Protein AF-A0A090WS87-F1 (afdb_monomer_lite)

Structure (mmCIF, N/CA/C/O backbone):
data_AF-A0A090WS87-F1
#
_entry.id   AF-A0A090WS87-F1
#
loop_
_atom_site.group_PDB
_atom_site.id
_atom_site.type_symbol
_atom_site.label_atom_id
_atom_site.label_alt_id
_atom_site.label_comp_id
_atom_site.label_asym_id
_atom_site.label_entity_id
_atom_site.label_seq_id
_atom_site.pdbx_PDB_ins_code
_atom_site.Cartn_x
_atom_site.Cartn_y
_atom_site.Cartn_z
_atom_site.occupancy
_atom_site.B_iso_or_equiv
_atom_site.auth_seq_id
_atom_site.auth_comp_id
_atom_site.auth_asym_id
_atom_site.auth_atom_id
_atom_site.pdbx_PDB_model_num
ATOM 1 N N . MET A 1 1 ? -61.873 30.613 24.419 1.00 43.03 1 MET A N 1
ATOM 2 C CA . MET A 1 1 ? -61.435 29.202 24.519 1.00 43.03 1 MET A CA 1
ATOM 3 C C . MET A 1 1 ? -60.157 29.205 25.340 1.00 43.03 1 MET A C 1
ATOM 5 O O . MET A 1 1 ? -59.120 29.545 24.804 1.00 43.03 1 MET A O 1
ATOM 9 N N . SER A 1 2 ? -60.248 29.324 26.665 1.00 38.38 2 SER A N 1
ATOM 10 C CA . SER A 1 2 ? -60.359 28.237 27.656 1.00 38.38 2 SER A CA 1
ATOM 11 C C . SER A 1 2 ? -59.333 27.117 27.460 1.00 38.38 2 SER A C 1
ATOM 13 O O . SER A 1 2 ? -59.399 26.385 26.481 1.00 38.38 2 SER A O 1
ATOM 15 N N . VAL A 1 3 ? -58.430 27.086 28.444 1.00 57.06 3 VAL A N 1
ATOM 16 C CA . VAL A 1 3 ? -57.369 26.145 28.837 1.00 57.06 3 VAL A CA 1
ATOM 17 C C . VAL A 1 3 ? -57.652 24.664 28.599 1.00 57.06 3 VAL A C 1
ATOM 19 O O . VAL A 1 3 ? -58.817 24.291 28.593 1.00 57.06 3 VAL A O 1
ATOM 22 N N . LEU A 1 4 ? -56.593 23.840 28.562 1.00 46.56 4 LEU A N 1
ATOM 23 C CA . LEU A 1 4 ? -56.473 22.594 29.343 1.00 46.56 4 LEU A CA 1
ATOM 24 C C . LEU A 1 4 ? -55.037 22.038 29.256 1.00 46.56 4 LEU A C 1
ATOM 26 O O . LEU A 1 4 ? -54.596 21.562 28.215 1.00 46.56 4 LEU A O 1
ATOM 30 N N . ALA A 1 5 ? -54.323 22.113 30.379 1.00 50.19 5 ALA A N 1
ATOM 31 C CA . ALA A 1 5 ? -53.169 21.273 30.672 1.00 50.19 5 ALA A CA 1
ATOM 32 C C . ALA A 1 5 ? -53.643 19.842 30.983 1.00 50.19 5 ALA A C 1
ATOM 34 O O . ALA A 1 5 ? -54.722 19.673 31.555 1.00 50.19 5 ALA A O 1
ATOM 35 N N . CYS A 1 6 ? -52.822 18.829 30.699 1.00 51.56 6 CYS A N 1
ATOM 36 C CA . CYS A 1 6 ? -52.928 17.546 31.387 1.00 51.56 6 CYS A CA 1
ATOM 37 C C . CYS A 1 6 ? -51.534 16.986 31.671 1.00 51.56 6 CYS A C 1
ATOM 39 O O . CYS A 1 6 ? -50.778 16.654 30.763 1.00 51.56 6 CYS A O 1
ATOM 41 N N . SER A 1 7 ? -51.224 16.951 32.964 1.00 54.50 7 SER A N 1
ATOM 42 C CA . SER A 1 7 ? -50.174 16.155 33.578 1.00 54.50 7 SER A CA 1
ATOM 43 C C . SER A 1 7 ? -50.699 14.727 33.733 1.00 54.50 7 SER A C 1
ATOM 45 O O . SER A 1 7 ? -51.836 14.537 34.171 1.00 54.50 7 SER A O 1
ATOM 47 N N . SER A 1 8 ? -49.887 13.727 33.415 1.00 37.69 8 SER A N 1
ATOM 48 C CA . SER A 1 8 ? -49.979 12.415 34.053 1.00 37.69 8 SER A CA 1
ATOM 49 C C . SER A 1 8 ? -48.569 11.914 34.284 1.00 37.69 8 SER A C 1
ATOM 51 O O . SER A 1 8 ? -47.834 11.606 33.352 1.00 37.69 8 SER A O 1
ATOM 53 N N . SER A 1 9 ? -48.198 11.915 35.558 1.00 50.00 9 SER A N 1
ATOM 54 C CA . SER A 1 9 ? -47.147 11.068 36.087 1.00 50.00 9 SER A CA 1
ATOM 55 C C . SER A 1 9 ? -47.673 9.638 36.083 1.00 50.00 9 SER A C 1
ATOM 57 O O . SER A 1 9 ? -48.515 9.302 36.911 1.00 50.00 9 SER A O 1
ATOM 59 N N . GLU A 1 10 ? -47.170 8.812 35.175 1.00 44.69 10 GLU A N 1
ATOM 60 C CA . GLU A 1 10 ? -47.105 7.370 35.377 1.00 44.69 10 GLU A CA 1
ATOM 61 C C . GLU A 1 10 ? -45.665 6.947 35.111 1.00 44.69 10 GLU A C 1
ATOM 63 O O . GLU A 1 10 ? -45.133 7.079 34.011 1.00 44.69 10 GLU A O 1
ATOM 68 N N . ASP A 1 11 ? -45.036 6.533 36.204 1.00 49.88 11 ASP A N 1
ATOM 69 C CA . ASP A 1 11 ? -43.776 5.821 36.262 1.00 49.88 11 ASP A CA 1
ATOM 70 C C . ASP A 1 11 ? -43.886 4.579 35.365 1.00 49.88 11 ASP A C 1
ATOM 72 O O . ASP A 1 11 ? -44.690 3.671 35.590 1.00 49.88 11 ASP A O 1
ATOM 76 N N . SER A 1 12 ? -43.122 4.568 34.287 1.00 41.28 12 SER A N 1
ATOM 77 C CA . SER A 1 12 ? -42.750 3.344 33.601 1.00 41.28 12 SER A CA 1
ATOM 78 C C . SER A 1 12 ? -41.319 3.533 33.176 1.00 41.28 12 SER A C 1
ATOM 80 O O . SER A 1 12 ? -41.023 4.390 32.349 1.00 41.28 12 SER A O 1
ATOM 82 N N . SER A 1 13 ? -40.449 2.744 33.806 1.00 50.19 13 SER A N 1
ATOM 83 C CA . SER A 1 13 ? -39.104 2.461 33.326 1.00 50.19 13 SER A CA 1
ATOM 84 C C . SER A 1 13 ? -39.188 2.074 31.853 1.00 50.19 13 SER A C 1
ATOM 86 O O . SER A 1 13 ? -39.457 0.924 31.520 1.00 50.19 13 SER A O 1
ATOM 88 N N . SER A 1 14 ? -39.004 3.040 30.967 1.00 40.47 14 SER A N 1
ATOM 89 C CA . SER A 1 14 ? -38.441 2.767 29.661 1.00 40.47 14 SER A CA 1
ATOM 90 C C . SER A 1 14 ? -36.954 2.926 29.865 1.00 40.47 14 SER A C 1
ATOM 92 O O . SER A 1 14 ? -36.495 4.030 30.153 1.00 40.47 14 SER A O 1
ATOM 94 N N . GLU A 1 15 ? -36.272 1.789 29.836 1.00 42.91 15 GLU A N 1
ATOM 95 C CA . GLU A 1 15 ? -34.826 1.663 29.784 1.00 42.91 15 GLU A CA 1
ATOM 96 C C . GLU A 1 15 ? -34.253 2.863 29.032 1.00 42.91 15 GLU A C 1
ATOM 98 O O . GLU A 1 15 ? -34.625 3.118 27.883 1.00 42.91 15 GLU A O 1
ATOM 103 N N . GLU A 1 16 ? -33.398 3.631 29.709 1.00 39.62 16 GLU A N 1
ATOM 104 C CA . GLU A 1 16 ? -32.427 4.447 29.004 1.00 39.62 16 GLU A CA 1
ATOM 105 C C . GLU A 1 16 ? -31.748 3.452 28.060 1.00 39.62 16 GLU A C 1
ATOM 107 O O . GLU A 1 16 ? -31.019 2.558 28.501 1.00 39.62 16 GLU A O 1
ATOM 112 N N . ALA A 1 17 ? -32.077 3.514 26.769 1.00 44.47 17 ALA A N 1
ATOM 113 C CA . ALA A 1 17 ? -31.144 3.053 25.773 1.00 44.47 17 ALA A CA 1
ATOM 114 C C . ALA A 1 17 ? -29.953 3.968 26.004 1.00 44.47 17 ALA A C 1
ATOM 116 O O . ALA A 1 17 ? -29.972 5.134 25.603 1.00 44.47 17 ALA A O 1
ATOM 117 N N . ASP A 1 18 ? -29.009 3.455 26.786 1.00 39.97 18 ASP A N 1
ATOM 118 C CA . ASP A 1 18 ? -27.656 3.944 26.856 1.00 39.97 18 ASP A CA 1
ATOM 119 C C . ASP A 1 18 ? -27.200 3.922 25.400 1.00 39.97 18 ASP A C 1
ATOM 121 O O . ASP A 1 18 ? -26.827 2.897 24.835 1.00 39.97 18 ASP A O 1
ATOM 125 N N . SER A 1 19 ? -27.420 5.050 24.728 1.00 48.38 19 SER A N 1
ATOM 126 C CA . SER A 1 19 ? -26.662 5.425 23.560 1.00 48.38 19 SER A CA 1
ATOM 127 C C . SER A 1 19 ? -25.280 5.660 24.129 1.00 48.38 19 SER A C 1
ATOM 129 O O . SER A 1 19 ? -24.915 6.806 24.401 1.00 48.38 19 SER A O 1
ATOM 131 N N . ASP A 1 20 ? -24.584 4.559 24.405 1.00 45.41 20 ASP A N 1
ATOM 132 C CA . ASP A 1 20 ? -23.186 4.573 24.749 1.00 45.41 20 ASP A CA 1
ATOM 133 C C . ASP A 1 20 ? -22.531 5.227 23.542 1.00 45.41 20 ASP A C 1
ATOM 135 O O . ASP A 1 20 ? -22.409 4.647 22.467 1.00 45.41 20 ASP A O 1
ATOM 139 N N . GLY A 1 21 ? -22.193 6.506 23.684 1.00 50.41 21 GLY A N 1
ATOM 140 C CA . GLY A 1 21 ? -21.309 7.208 22.764 1.00 50.41 21 GLY A CA 1
ATOM 141 C C . GLY A 1 21 ? -19.875 6.703 22.920 1.00 50.41 21 GLY A C 1
ATOM 142 O O . GLY A 1 21 ? -18.948 7.507 22.861 1.00 50.41 21 GLY A O 1
ATOM 143 N N . GLY A 1 22 ? -19.719 5.413 23.220 1.00 57.59 22 GLY A N 1
ATOM 144 C CA . GLY A 1 22 ? -18.481 4.675 23.268 1.00 57.59 22 GLY A CA 1
ATOM 145 C C . GLY A 1 22 ? -18.198 4.136 21.878 1.00 57.59 22 GLY A C 1
ATOM 146 O O . GLY A 1 22 ? -19.077 3.607 21.200 1.00 57.59 22 GLY A O 1
ATOM 147 N N . GLU A 1 23 ? -16.964 4.318 21.432 1.00 64.38 23 GLU A N 1
ATOM 148 C CA . GLU A 1 23 ? -16.466 3.699 20.212 1.00 64.38 23 GLU A CA 1
ATOM 149 C C . GLU A 1 23 ? -16.621 2.175 20.341 1.00 64.38 23 GLU A C 1
ATOM 151 O O . GLU A 1 23 ? -16.029 1.545 21.219 1.00 64.38 23 GLU A O 1
ATOM 156 N N . GLU A 1 24 ? -17.469 1.592 19.493 1.00 80.88 24 GLU A N 1
ATOM 157 C CA . GLU A 1 24 ? -17.720 0.151 19.450 1.00 80.88 24 GLU A CA 1
ATOM 158 C C . GLU A 1 24 ? -16.425 -0.578 19.066 1.00 80.88 24 GLU A C 1
ATOM 160 O O . GLU A 1 24 ? -15.999 -0.561 17.905 1.00 80.88 24 GLU A O 1
ATOM 165 N N . ALA A 1 25 ? -15.795 -1.208 20.058 1.00 89.88 25 ALA A N 1
ATOM 166 C CA . ALA A 1 25 ? -14.536 -1.921 19.901 1.00 89.88 25 ALA A CA 1
ATOM 167 C C . ALA A 1 25 ? -14.746 -3.333 19.333 1.00 89.88 25 ALA A C 1
ATOM 169 O O . ALA A 1 25 ? -15.557 -4.119 19.836 1.00 89.88 25 ALA A O 1
ATOM 170 N N . VAL A 1 26 ? -13.957 -3.696 18.321 1.00 94.19 26 VAL A N 1
ATOM 171 C CA . VAL A 1 26 ? -13.923 -5.050 17.753 1.00 94.19 26 VAL A CA 1
ATOM 172 C C . VAL A 1 26 ? -12.748 -5.850 18.313 1.00 94.19 26 VAL A C 1
ATOM 174 O O . VAL A 1 26 ? -11.729 -5.304 18.719 1.00 94.19 26 VAL A O 1
ATOM 177 N N . THR A 1 27 ? -12.865 -7.179 18.334 1.00 94.81 27 THR A N 1
ATOM 178 C CA . THR A 1 27 ? -11.811 -8.063 18.872 1.00 94.81 27 THR A CA 1
ATOM 179 C C . THR A 1 27 ? -10.895 -8.652 17.804 1.00 94.81 27 THR A C 1
ATOM 181 O O . THR A 1 27 ? -9.902 -9.298 18.131 1.00 94.81 27 THR A O 1
ATOM 184 N N . GLU A 1 28 ? -11.257 -8.509 16.531 1.00 95.12 28 GLU A N 1
ATOM 185 C CA . GLU A 1 28 ? -10.503 -9.048 15.405 1.00 95.12 28 GLU A CA 1
ATOM 186 C C . GLU A 1 28 ? -10.642 -8.168 14.163 1.00 95.12 28 GLU A C 1
ATOM 188 O O . GLU A 1 28 ? -11.629 -7.454 13.984 1.00 95.12 28 GLU A O 1
ATOM 193 N N . LEU A 1 29 ? -9.635 -8.236 13.293 1.00 95.00 29 LEU A N 1
ATOM 194 C CA . LEU A 1 29 ? -9.630 -7.519 12.028 1.00 95.00 29 LEU A CA 1
ATOM 195 C C . LEU A 1 29 ? -10.681 -8.112 11.078 1.00 95.00 29 LEU A C 1
ATOM 197 O O . LEU A 1 29 ? -10.761 -9.328 10.896 1.00 95.00 29 LEU A O 1
ATOM 201 N N . HIS A 1 30 ? -11.457 -7.250 10.421 1.00 94.75 30 HIS A N 1
ATOM 202 C CA . HIS A 1 30 ? -12.497 -7.689 9.496 1.00 94.75 30 HIS A CA 1
ATOM 203 C C . HIS A 1 30 ? -11.923 -8.522 8.330 1.00 94.75 30 HIS A C 1
ATOM 205 O O . HIS A 1 30 ? -10.925 -8.153 7.710 1.00 94.75 30 HIS A O 1
ATOM 211 N N . ALA A 1 31 ? -12.605 -9.609 7.950 1.00 95.50 31 ALA A N 1
ATOM 212 C CA . ALA A 1 31 ? -12.133 -10.545 6.919 1.00 95.50 31 ALA A CA 1
ATOM 213 C C . ALA A 1 31 ? -11.885 -9.903 5.539 1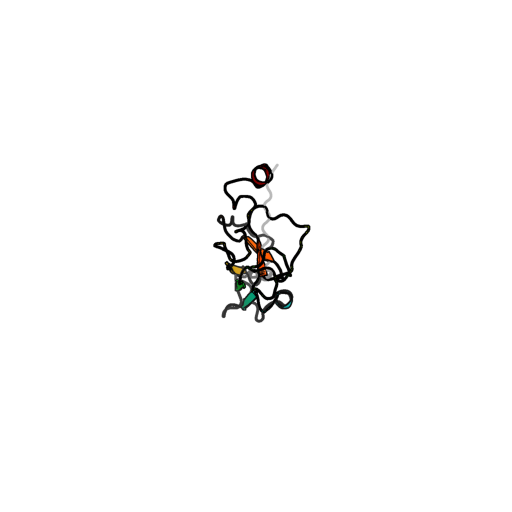.00 95.50 31 ALA A C 1
ATOM 215 O O . ALA A 1 31 ? -11.123 -10.437 4.736 1.00 95.50 31 ALA A O 1
ATOM 216 N N . ALA A 1 32 ? -12.501 -8.751 5.258 1.00 92.69 32 ALA A N 1
ATOM 217 C CA . ALA A 1 32 ? -12.261 -7.995 4.027 1.00 92.69 32 ALA A CA 1
ATOM 218 C C . ALA A 1 32 ? -10.789 -7.584 3.856 1.00 92.69 32 ALA A C 1
ATOM 220 O O . ALA A 1 32 ? -10.311 -7.527 2.726 1.00 92.69 32 ALA A O 1
ATOM 221 N N . PHE A 1 33 ? -10.052 -7.360 4.951 1.00 94.12 33 PHE A N 1
ATOM 222 C CA . PHE A 1 33 ? -8.636 -7.002 4.874 1.00 94.12 33 PHE A CA 1
ATOM 223 C C . PHE A 1 33 ? -7.759 -8.134 4.317 1.00 94.12 33 PHE A C 1
ATOM 225 O O . PHE A 1 33 ? -6.694 -7.865 3.773 1.00 94.12 33 PHE A O 1
ATOM 232 N N . ALA A 1 34 ? -8.233 -9.386 4.342 1.00 95.38 34 ALA A N 1
ATOM 233 C CA . ALA A 1 34 ? -7.541 -10.514 3.717 1.00 95.38 34 ALA A CA 1
ATOM 234 C C . ALA A 1 34 ? -7.583 -10.488 2.177 1.00 95.38 34 ALA A C 1
ATOM 236 O O . ALA A 1 34 ? -6.914 -11.297 1.539 1.00 95.38 34 ALA A O 1
ATOM 237 N N . ALA A 1 35 ? -8.381 -9.601 1.570 1.00 95.00 35 ALA A N 1
ATOM 238 C CA . ALA A 1 35 ? -8.394 -9.431 0.122 1.00 95.00 35 ALA A CA 1
ATOM 239 C C . ALA A 1 35 ? -7.144 -8.701 -0.388 1.00 95.00 35 ALA A C 1
ATOM 241 O O . ALA A 1 35 ? -6.778 -8.892 -1.545 1.00 95.00 35 ALA A O 1
ATOM 242 N N . PHE A 1 36 ? -6.517 -7.869 0.450 1.00 95.25 36 PHE A N 1
ATOM 243 C CA . PHE A 1 36 ? -5.336 -7.103 0.070 1.00 95.25 36 PHE A CA 1
ATOM 244 C C . PHE A 1 36 ? -4.122 -8.001 -0.166 1.00 95.25 36 PHE A C 1
ATOM 246 O O . PHE A 1 36 ? -3.949 -9.041 0.471 1.00 95.25 36 PHE A O 1
ATOM 253 N N . ASN A 1 37 ? -3.253 -7.559 -1.072 1.00 95.31 37 ASN A N 1
ATOM 254 C CA . ASN A 1 37 ? -1.962 -8.181 -1.301 1.00 95.31 37 ASN A CA 1
ATOM 255 C C . ASN A 1 37 ? -1.077 -8.018 -0.051 1.00 95.31 37 ASN A C 1
ATOM 257 O O . ASN A 1 37 ? -0.614 -6.9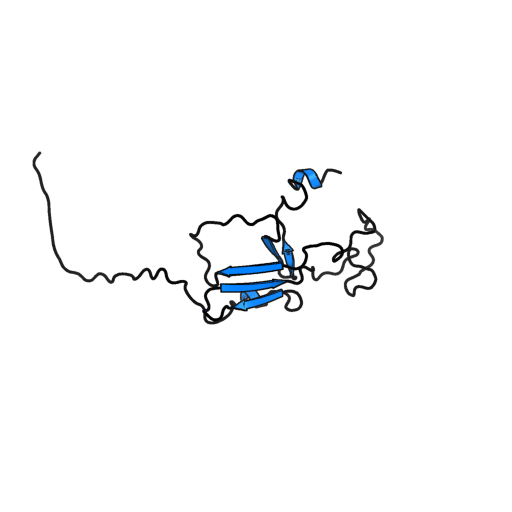18 0.247 1.00 95.31 37 ASN A O 1
ATOM 261 N N . SER A 1 38 ? -0.818 -9.120 0.656 1.00 95.19 38 SER A N 1
ATOM 262 C CA . SER A 1 38 ? -0.051 -9.131 1.908 1.00 95.19 38 SER A CA 1
ATOM 263 C C . SER A 1 38 ? 1.421 -8.746 1.754 1.00 95.19 38 SER A C 1
ATOM 265 O O . SER A 1 38 ? 2.059 -8.409 2.745 1.00 95.19 38 SER A O 1
ATOM 267 N N . ASP A 1 39 ? 1.970 -8.802 0.537 1.00 93.56 39 ASP A N 1
ATOM 268 C CA . ASP A 1 39 ? 3.339 -8.349 0.271 1.00 93.56 39 ASP A CA 1
ATOM 269 C C . ASP A 1 39 ? 3.405 -6.818 0.140 1.00 93.56 39 ASP A C 1
ATOM 271 O O . ASP A 1 39 ? 4.465 -6.219 0.324 1.00 93.56 39 ASP A O 1
ATOM 275 N N . ALA A 1 40 ? 2.271 -6.178 -0.169 1.00 93.44 40 ALA A N 1
ATOM 276 C CA . ALA A 1 40 ? 2.184 -4.749 -0.442 1.00 93.44 40 ALA A CA 1
ATOM 277 C C . ALA A 1 40 ? 1.398 -3.961 0.614 1.00 93.44 40 ALA A C 1
ATOM 279 O O . ALA A 1 40 ? 1.578 -2.745 0.691 1.00 93.44 40 ALA A O 1
ATOM 280 N N . VAL A 1 41 ? 0.530 -4.609 1.397 1.00 95.69 41 VAL A N 1
ATOM 281 C CA . VAL A 1 41 ? -0.372 -3.977 2.368 1.00 95.69 41 VAL A CA 1
ATOM 282 C C . VAL A 1 41 ? -0.352 -4.736 3.688 1.00 95.69 41 VAL A C 1
ATOM 284 O O . VAL A 1 41 ? -0.509 -5.955 3.726 1.00 95.69 41 VAL A O 1
ATOM 287 N N . THR A 1 42 ? -0.220 -3.992 4.781 1.00 96.38 42 THR A N 1
ATOM 288 C CA . THR A 1 42 ? -0.339 -4.493 6.152 1.00 96.38 42 THR A CA 1
ATOM 289 C C . THR A 1 42 ? -1.479 -3.760 6.846 1.00 96.38 42 THR A C 1
ATOM 291 O O . THR A 1 42 ? -1.530 -2.537 6.805 1.00 96.38 42 THR A O 1
ATOM 294 N N . ALA A 1 43 ? -2.391 -4.497 7.482 1.00 96.31 43 ALA A N 1
ATOM 295 C CA . ALA A 1 43 ? -3.480 -3.939 8.280 1.00 96.31 43 ALA A CA 1
ATOM 296 C C . ALA A 1 43 ? -3.439 -4.532 9.695 1.00 96.31 43 ALA A C 1
ATOM 298 O O . ALA A 1 43 ? -3.330 -5.749 9.857 1.00 96.31 43 ALA A O 1
ATOM 299 N N . ILE A 1 44 ? -3.501 -3.673 10.711 1.00 96.38 44 ILE A N 1
ATOM 300 C CA . ILE A 1 44 ? -3.342 -4.024 12.125 1.00 96.38 44 ILE A CA 1
ATOM 301 C C . ILE A 1 44 ? -4.477 -3.373 12.913 1.00 96.38 44 ILE A C 1
ATOM 303 O O . ILE A 1 44 ? -4.708 -2.175 12.789 1.00 96.38 44 ILE A O 1
ATOM 307 N N . LEU A 1 45 ? -5.177 -4.164 13.724 1.00 96.88 45 LEU A N 1
ATOM 308 C CA . LEU A 1 45 ? -6.169 -3.655 14.671 1.00 96.88 45 LEU A CA 1
ATOM 309 C C . LEU A 1 45 ? -5.457 -3.042 15.887 1.00 96.88 45 LEU A C 1
ATOM 311 O O . LEU 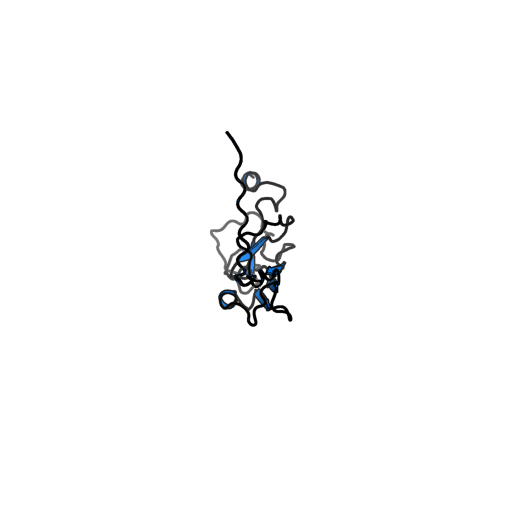A 1 45 ? -4.487 -3.627 16.375 1.00 96.88 45 LEU A O 1
ATOM 315 N N . SER A 1 46 ? -5.929 -1.893 16.367 1.00 96.00 46 SER A N 1
ATOM 316 C CA . SER A 1 46 ? -5.421 -1.253 17.582 1.00 96.00 46 SER A CA 1
ATOM 317 C C . SER A 1 46 ? -5.635 -2.122 18.829 1.00 96.00 46 SER A C 1
ATOM 319 O O . SER A 1 46 ? -6.501 -2.997 18.862 1.00 96.00 46 SER A O 1
ATOM 321 N N . ASP A 1 47 ? -4.842 -1.885 19.879 1.00 95.25 47 ASP A N 1
ATOM 322 C CA . ASP A 1 47 ? -4.906 -2.671 21.124 1.00 95.25 47 ASP A CA 1
ATOM 323 C C . ASP A 1 47 ? -6.266 -2.553 21.844 1.00 95.25 47 ASP A C 1
ATOM 325 O O . ASP A 1 47 ? -6.668 -3.462 22.573 1.00 95.25 47 ASP A O 1
ATOM 329 N N . ASP A 1 48 ? -6.964 -1.433 21.657 1.00 93.88 48 ASP A N 1
ATOM 330 C CA . ASP A 1 48 ? -8.307 -1.149 22.171 1.00 93.88 48 ASP A CA 1
ATOM 331 C C . ASP A 1 48 ? -9.434 -1.535 21.200 1.00 93.88 48 ASP A C 1
ATOM 333 O O . ASP A 1 48 ? -10.598 -1.511 21.592 1.00 93.88 48 ASP A O 1
ATOM 337 N N . GLY A 1 49 ? -9.107 -1.956 19.973 1.00 94.88 49 GLY A N 1
ATOM 338 C CA . GLY A 1 49 ? -10.068 -2.472 19.000 1.00 94.88 49 GLY A CA 1
ATOM 339 C C . GLY A 1 49 ? -10.928 -1.415 18.305 1.00 94.88 49 GLY A C 1
ATOM 340 O O . GLY A 1 49 ? -11.902 -1.779 17.648 1.00 94.88 49 GLY A O 1
ATOM 341 N N . THR A 1 50 ? -10.614 -0.130 18.448 1.00 94.56 50 THR A N 1
ATOM 342 C CA . THR A 1 50 ? -11.403 0.985 17.896 1.00 94.56 50 THR A CA 1
ATOM 343 C C . THR A 1 50 ? -10.878 1.476 16.547 1.00 94.56 50 THR A C 1
ATOM 345 O O . THR A 1 50 ? -11.653 2.000 15.747 1.00 94.56 50 THR A O 1
ATOM 348 N N . GLU A 1 51 ? -9.602 1.240 16.234 1.00 94.62 51 GLU A N 1
ATOM 349 C CA . GLU A 1 51 ? -8.939 1.717 15.019 1.00 94.62 51 GLU A CA 1
ATOM 350 C C . GLU A 1 51 ? -8.270 0.575 14.240 1.00 94.62 51 GLU A C 1
ATOM 352 O O . GLU A 1 51 ? -7.807 -0.423 14.794 1.00 94.62 51 GLU A O 1
ATOM 357 N N . VAL A 1 52 ? -8.154 0.749 12.924 1.00 95.44 52 VAL A N 1
ATOM 358 C CA . VAL A 1 52 ? -7.333 -0.090 12.049 1.00 95.44 52 VAL A CA 1
ATOM 359 C C . VAL A 1 52 ? -6.236 0.766 11.428 1.00 95.44 52 VAL A C 1
ATOM 361 O O . VAL A 1 52 ? -6.509 1.703 10.676 1.00 95.44 52 VAL A O 1
ATOM 364 N N . TYR A 1 53 ? -4.987 0.403 11.706 1.00 94.88 53 TYR A N 1
ATOM 365 C CA . TYR A 1 53 ? -3.798 0.981 11.091 1.00 94.88 53 TYR A CA 1
ATOM 366 C C . TYR A 1 53 ? 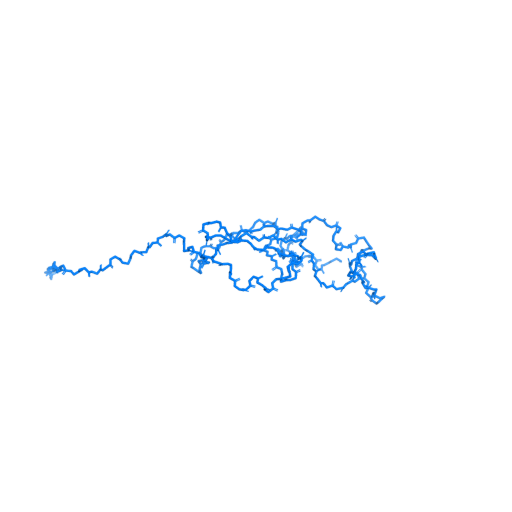-3.460 0.223 9.817 1.00 94.88 53 TYR A C 1
ATOM 368 O O . TYR A 1 53 ? -3.321 -1.001 9.834 1.00 94.88 53 TYR A O 1
ATOM 376 N N . ILE A 1 54 ? -3.321 0.944 8.711 1.00 94.25 54 ILE A N 1
ATOM 377 C CA . ILE A 1 54 ? -3.065 0.362 7.399 1.00 94.25 54 ILE A CA 1
ATOM 378 C C . ILE A 1 54 ? -1.816 1.012 6.816 1.00 94.25 54 ILE A C 1
ATOM 380 O O . ILE A 1 54 ? -1.722 2.235 6.741 1.00 94.25 54 ILE A O 1
ATOM 384 N N . GLU A 1 55 ? -0.869 0.189 6.384 1.00 93.31 55 GLU A N 1
ATOM 385 C CA . GLU A 1 55 ? 0.365 0.601 5.720 1.00 93.31 55 GLU A CA 1
ATOM 386 C C . GLU A 1 55 ? 0.457 -0.055 4.347 1.00 93.31 55 GLU A C 1
ATOM 388 O O . GLU A 1 55 ? 0.106 -1.226 4.177 1.00 93.31 55 GLU A O 1
ATOM 393 N N . THR A 1 56 ? 0.963 0.682 3.360 1.00 93.56 56 THR A N 1
ATOM 394 C CA . THR A 1 56 ? 1.221 0.145 2.028 1.00 93.56 56 THR A CA 1
ATOM 395 C C . THR A 1 56 ? 2.580 0.547 1.478 1.00 93.56 56 THR A C 1
ATOM 397 O O . THR A 1 56 ? 3.083 1.639 1.742 1.00 93.56 56 THR A O 1
ATOM 400 N N . THR A 1 57 ? 3.156 -0.332 0.657 1.00 92.06 57 THR A N 1
ATOM 401 C CA . THR A 1 57 ? 4.339 -0.025 -0.154 1.00 92.06 57 THR A CA 1
ATOM 402 C C . THR A 1 57 ? 4.033 0.955 -1.287 1.00 92.06 57 THR A C 1
ATOM 404 O O . THR A 1 57 ? 4.956 1.606 -1.770 1.00 92.06 57 THR A O 1
ATOM 407 N N . GLY A 1 58 ? 2.762 1.073 -1.703 1.00 91.44 58 GLY A N 1
ATOM 408 C CA . GLY A 1 58 ? 2.342 1.977 -2.772 1.00 91.44 58 GLY A CA 1
ATOM 409 C C . GLY A 1 58 ? 2.493 1.456 -4.186 1.00 91.44 58 GLY A C 1
ATOM 410 O O . GLY A 1 58 ? 2.118 2.138 -5.143 1.00 91.44 58 GLY A O 1
ATOM 411 N N . TYR A 1 59 ? 3.080 0.274 -4.331 1.00 90.56 59 TYR A N 1
ATOM 412 C CA . TYR A 1 59 ? 3.424 -0.285 -5.620 1.00 90.56 59 TYR A CA 1
ATOM 413 C C . TYR A 1 59 ? 2.277 -1.126 -6.184 1.00 90.56 59 TYR A C 1
ATOM 415 O O . TYR A 1 59 ? 1.683 -1.924 -5.458 1.00 90.56 59 TYR A O 1
ATOM 423 N N . PRO A 1 60 ? 1.955 -0.986 -7.481 1.00 89.56 60 PRO A N 1
ATOM 424 C CA . PRO A 1 60 ? 1.007 -1.876 -8.131 1.00 89.56 60 PRO A CA 1
ATOM 425 C C . PRO A 1 60 ? 1.600 -3.287 -8.287 1.00 89.56 60 PRO A C 1
ATOM 427 O O . PRO A 1 60 ? 2.807 -3.456 -8.415 1.00 89.56 60 PRO A O 1
ATOM 430 N N . ASP A 1 61 ? 0.750 -4.308 -8.363 1.00 90.00 61 ASP A N 1
ATOM 431 C CA . ASP A 1 61 ? 1.151 -5.724 -8.412 1.00 90.00 61 ASP A CA 1
ATOM 432 C C . ASP A 1 61 ? 1.010 -6.362 -9.807 1.00 90.00 61 ASP A C 1
ATOM 434 O O . ASP A 1 61 ? 0.801 -7.568 -9.942 1.00 90.00 61 ASP A O 1
ATOM 438 N N . HIS A 1 62 ? 1.133 -5.560 -10.867 1.00 91.19 62 HIS A N 1
ATOM 439 C CA . HIS A 1 62 ? 1.024 -6.031 -12.248 1.00 91.19 62 HIS A CA 1
ATOM 440 C C . HIS A 1 62 ? 2.320 -5.821 -13.029 1.00 91.19 62 HIS A C 1
ATOM 442 O O . HIS A 1 62 ? 3.110 -4.912 -12.751 1.00 91.19 62 HIS A O 1
ATOM 448 N N . THR A 1 63 ? 2.516 -6.660 -14.046 1.00 93.69 63 THR A N 1
ATOM 449 C CA . THR A 1 63 ? 3.643 -6.525 -14.965 1.00 93.69 63 THR A CA 1
ATOM 450 C C . THR A 1 63 ? 3.425 -5.370 -15.929 1.00 93.69 63 THR A C 1
ATOM 452 O O . THR A 1 63 ? 2.324 -5.223 -16.459 1.00 93.69 63 THR A O 1
ATOM 455 N N . SER A 1 64 ? 4.463 -4.586 -16.203 1.00 91.56 64 SER A N 1
ATOM 456 C CA . SER A 1 64 ? 4.352 -3.413 -17.070 1.00 91.56 64 SER A CA 1
ATOM 457 C C . SER A 1 64 ? 5.691 -2.989 -17.664 1.00 91.56 64 SER A C 1
ATOM 459 O O . SER A 1 64 ? 6.738 -3.166 -17.037 1.00 91.56 64 SER A O 1
ATOM 461 N N . VAL A 1 65 ? 5.649 -2.330 -18.825 1.00 91.25 65 VAL A N 1
ATOM 462 C CA . VAL A 1 65 ? 6.806 -1.623 -19.387 1.00 91.25 65 VAL A CA 1
ATOM 463 C C . VAL A 1 65 ? 7.233 -0.425 -18.526 1.00 91.25 65 VAL A C 1
ATOM 465 O O . VAL A 1 65 ? 8.349 0.065 -18.678 1.00 91.25 65 VAL A O 1
ATOM 468 N N . TYR A 1 66 ? 6.383 0.056 -17.608 1.00 89.62 66 TYR A N 1
ATOM 469 C CA . TYR A 1 66 ? 6.676 1.176 -16.699 1.00 89.62 66 TYR A CA 1
ATOM 470 C C . TYR A 1 66 ? 7.540 0.806 -15.479 1.00 89.62 66 TYR A C 1
ATOM 472 O O . TYR A 1 66 ? 7.909 1.693 -14.715 1.00 89.62 66 TYR A O 1
ATOM 480 N N . TRP A 1 67 ? 7.909 -0.463 -15.304 1.00 90.56 67 TRP A N 1
ATOM 481 C CA . TRP A 1 67 ? 8.948 -0.863 -14.351 1.00 90.56 67 TRP A CA 1
ATOM 482 C C . TRP A 1 67 ? 10.362 -0.651 -14.917 1.00 90.56 67 TRP A C 1
ATOM 484 O O . TRP A 1 67 ? 10.544 -0.544 -16.133 1.00 90.56 67 TRP A O 1
ATOM 494 N N . GLU A 1 68 ? 11.377 -0.603 -14.048 1.00 89.69 68 GLU A N 1
ATOM 495 C CA . GLU A 1 68 ? 12.781 -0.671 -14.480 1.00 89.69 68 GLU A CA 1
ATOM 496 C C . GLU A 1 68 ? 13.125 -2.068 -15.019 1.00 89.69 68 GLU A C 1
ATOM 498 O O . GLU A 1 68 ? 12.581 -3.070 -14.566 1.00 89.69 68 GLU A O 1
ATOM 503 N N . THR A 1 69 ? 14.041 -2.153 -15.989 1.00 90.31 69 THR A N 1
ATOM 504 C CA . THR A 1 69 ? 14.338 -3.404 -16.719 1.00 90.31 69 THR A CA 1
ATOM 505 C C . THR A 1 69 ? 14.912 -4.533 -15.859 1.00 90.31 69 THR A C 1
ATOM 507 O O . THR A 1 69 ? 14.934 -5.683 -16.291 1.00 90.31 69 THR A O 1
ATOM 510 N N . ASP A 1 70 ? 15.435 -4.212 -14.679 1.00 91.25 70 ASP A N 1
ATOM 511 C CA . ASP A 1 70 ? 15.955 -5.159 -13.691 1.00 91.25 70 ASP A CA 1
ATOM 512 C C . ASP A 1 70 ? 14.911 -5.571 -12.635 1.00 91.25 70 ASP A C 1
ATOM 514 O O . ASP A 1 70 ? 15.166 -6.478 -11.839 1.00 91.25 70 ASP A O 1
ATOM 518 N N . ASN A 1 71 ? 13.719 -4.966 -12.652 1.00 92.31 71 ASN A N 1
ATOM 519 C CA . ASN A 1 71 ? 12.604 -5.335 -11.793 1.00 92.31 71 ASN A CA 1
ATOM 520 C C . ASN A 1 71 ? 11.917 -6.620 -12.291 1.00 92.31 71 ASN A C 1
ATOM 522 O O . ASN A 1 71 ? 11.703 -6.818 -13.487 1.00 92.31 71 ASN A O 1
ATOM 526 N N . ALA A 1 72 ? 11.506 -7.488 -11.364 1.00 94.00 72 ALA A N 1
ATOM 527 C CA . ALA A 1 72 ? 10.841 -8.754 -11.685 1.00 94.00 72 ALA A CA 1
ATOM 528 C C . ALA A 1 72 ? 9.478 -8.594 -12.393 1.00 94.00 72 ALA A C 1
ATOM 530 O O . ALA A 1 72 ? 9.038 -9.520 -13.072 1.00 94.00 72 ALA A O 1
ATOM 531 N N . LEU A 1 73 ? 8.813 -7.446 -12.233 1.00 93.19 73 LEU A N 1
ATOM 532 C CA . LEU A 1 73 ? 7.529 -7.121 -12.859 1.00 93.19 73 LEU A CA 1
ATOM 533 C C . LEU A 1 73 ? 7.687 -6.413 -14.216 1.00 93.19 73 LEU A C 1
ATOM 535 O O . LEU A 1 73 ? 6.693 -6.057 -14.850 1.00 93.19 73 LEU A O 1
ATOM 539 N N . TYR A 1 74 ? 8.912 -6.213 -14.701 1.00 93.44 74 TYR A N 1
ATOM 540 C CA . TYR A 1 74 ? 9.125 -5.625 -16.016 1.00 93.44 74 TYR A CA 1
ATOM 541 C C . TYR A 1 74 ? 8.761 -6.590 -17.150 1.00 93.44 74 TYR A C 1
ATOM 543 O O . TYR A 1 74 ? 9.177 -7.751 -17.172 1.00 93.44 74 TYR A O 1
ATOM 551 N N . ILE A 1 75 ? 8.013 -6.080 -18.129 1.00 94.94 75 ILE A N 1
ATOM 552 C CA . ILE A 1 75 ? 7.752 -6.745 -19.408 1.00 94.94 75 ILE A CA 1
ATOM 553 C C . ILE A 1 75 ? 7.966 -5.752 -20.553 1.00 94.94 75 ILE A C 1
ATOM 555 O O . ILE A 1 75 ? 7.578 -4.590 -20.454 1.00 94.94 75 ILE A O 1
ATOM 559 N N . ASP A 1 76 ? 8.603 -6.208 -21.632 1.00 92.25 76 ASP A N 1
ATOM 560 C CA . ASP A 1 76 ? 8.814 -5.387 -22.825 1.00 92.25 76 ASP A CA 1
ATOM 561 C C . ASP A 1 76 ? 7.534 -5.317 -23.669 1.00 92.25 76 ASP A C 1
ATOM 563 O O . ASP A 1 76 ? 6.951 -6.344 -24.024 1.00 92.25 76 ASP A O 1
ATOM 567 N N . GLU A 1 77 ? 7.114 -4.099 -24.001 1.00 90.88 77 GLU A N 1
ATOM 568 C CA . GLU A 1 77 ? 5.937 -3.814 -24.823 1.00 90.88 77 GLU A CA 1
ATOM 569 C C . GLU A 1 77 ? 6.349 -2.862 -25.960 1.00 90.88 77 GLU A C 1
ATOM 571 O O . GLU A 1 77 ? 6.211 -1.644 -25.834 1.00 90.88 77 GLU A O 1
ATOM 576 N N . PRO A 1 78 ? 6.881 -3.384 -27.082 1.00 87.69 78 PRO A N 1
ATOM 577 C CA . PRO A 1 78 ? 7.542 -2.571 -28.110 1.00 87.69 78 PRO A CA 1
ATOM 578 C C . PRO A 1 78 ? 6.603 -1.603 -28.843 1.00 87.69 78 PRO A C 1
ATOM 580 O O . PRO A 1 78 ? 7.065 -0.644 -29.461 1.00 87.69 78 PRO A O 1
ATOM 583 N N . ASP A 1 79 ? 5.294 -1.848 -28.777 1.00 89.31 79 ASP A N 1
ATOM 584 C CA . ASP A 1 79 ? 4.261 -1.009 -29.386 1.00 89.31 79 ASP A CA 1
ATOM 585 C C . ASP A 1 79 ? 3.763 0.109 -28.443 1.00 89.31 79 ASP A C 1
ATOM 587 O O . ASP A 1 79 ? 2.955 0.949 -28.849 1.00 89.31 79 ASP A O 1
ATOM 591 N N . VAL A 1 80 ? 4.240 0.150 -27.192 1.00 85.31 80 VAL A N 1
ATOM 592 C CA . VAL A 1 80 ? 3.901 1.185 -26.207 1.00 85.31 80 VAL A CA 1
ATOM 593 C C . VAL A 1 80 ? 4.956 2.289 -26.236 1.00 85.31 80 VAL A C 1
ATOM 595 O O . VAL A 1 80 ? 6.130 2.074 -25.944 1.00 85.31 80 VAL A O 1
ATOM 598 N N . SER A 1 81 ? 4.532 3.515 -26.547 1.00 82.25 81 SER A N 1
ATOM 599 C CA . SER A 1 81 ? 5.400 4.692 -26.461 1.00 82.25 81 SER A CA 1
ATOM 600 C C . SER A 1 81 ? 5.270 5.334 -25.082 1.00 82.25 81 SER A C 1
ATOM 602 O O . SER A 1 81 ? 4.207 5.849 -24.736 1.00 82.25 81 SER A O 1
ATOM 604 N N . LYS A 1 82 ? 6.356 5.353 -24.303 1.00 78.94 82 LYS A N 1
ATOM 605 C CA . LYS A 1 82 ? 6.403 6.110 -23.044 1.00 78.94 82 LYS A CA 1
ATOM 606 C C . LYS A 1 82 ? 6.374 7.614 -23.330 1.00 78.94 82 LYS A C 1
ATOM 608 O O . LYS A 1 82 ? 6.986 8.077 -24.292 1.00 78.94 82 LYS A O 1
ATOM 613 N N . THR A 1 83 ? 5.684 8.372 -22.481 1.00 71.88 83 THR A N 1
ATOM 614 C CA . THR A 1 83 ? 5.648 9.845 -22.527 1.00 71.88 83 THR A CA 1
ATOM 615 C C . THR A 1 83 ? 7.023 10.450 -22.243 1.00 71.88 83 THR A C 1
ATOM 617 O O . THR A 1 83 ? 7.422 11.418 -22.887 1.00 71.88 83 THR A O 1
ATOM 620 N N . THR A 1 84 ? 7.781 9.828 -21.341 1.00 70.19 84 THR A N 1
ATOM 621 C CA . THR A 1 84 ? 9.156 10.185 -20.972 1.00 70.19 84 THR A CA 1
ATOM 622 C C . THR A 1 84 ? 9.953 8.920 -20.658 1.00 70.19 84 THR A C 1
ATOM 624 O O . THR A 1 84 ? 9.443 7.996 -20.026 1.00 70.19 84 THR A O 1
ATOM 627 N N . GLN A 1 85 ? 11.214 8.868 -21.105 1.00 62.59 85 GLN A N 1
ATOM 628 C CA . GLN A 1 85 ? 12.082 7.692 -20.931 1.00 62.59 85 GLN A CA 1
ATOM 629 C C . GLN A 1 85 ? 12.362 7.386 -19.448 1.00 62.59 85 GLN A C 1
ATOM 631 O O . GLN A 1 85 ? 12.491 6.220 -19.084 1.00 62.59 85 GLN A O 1
ATOM 636 N N . ASP A 1 86 ? 12.388 8.427 -18.610 1.00 63.41 86 ASP A N 1
ATOM 637 C CA . ASP A 1 86 ? 12.790 8.358 -17.200 1.00 63.41 86 ASP A CA 1
ATOM 638 C C . ASP A 1 86 ? 11.599 8.269 -16.229 1.00 63.41 86 ASP A C 1
ATOM 640 O O . ASP A 1 86 ? 11.763 8.453 -15.026 1.00 63.41 86 ASP A O 1
ATOM 644 N N . THR A 1 87 ? 10.384 8.007 -16.725 1.00 69.19 87 THR A N 1
ATOM 645 C CA . THR A 1 87 ? 9.223 7.770 -15.857 1.00 69.19 87 THR A CA 1
ATOM 646 C C . THR A 1 87 ? 9.055 6.277 -15.638 1.00 69.19 87 THR A C 1
ATOM 648 O O . THR A 1 87 ? 8.618 5.544 -16.531 1.00 69.19 87 THR A O 1
ATOM 651 N N . TYR A 1 88 ? 9.416 5.842 -14.437 1.00 80.19 88 TYR A N 1
ATOM 652 C CA . TYR A 1 88 ? 9.244 4.480 -13.962 1.00 80.19 88 TYR A CA 1
ATOM 653 C C . TYR A 1 88 ? 8.539 4.472 -12.606 1.00 80.19 88 TYR A C 1
ATOM 655 O O . TYR A 1 88 ? 8.617 5.426 -11.829 1.00 80.19 88 TYR A O 1
ATOM 663 N N . ILE A 1 89 ? 7.829 3.382 -12.339 1.00 87.12 89 ILE A N 1
ATOM 664 C CA . ILE A 1 89 ? 7.229 3.110 -11.034 1.00 87.12 89 ILE A CA 1
ATOM 665 C C . ILE A 1 89 ? 8.367 2.978 -10.005 1.00 87.12 89 ILE A C 1
ATOM 667 O O . ILE A 1 89 ? 9.301 2.212 -10.235 1.00 87.12 89 ILE A O 1
ATOM 671 N N . GLY A 1 90 ? 8.304 3.721 -8.893 1.00 78.88 90 GLY A N 1
ATOM 672 C CA . GLY A 1 90 ? 9.380 3.795 -7.890 1.00 78.88 90 GLY A CA 1
ATOM 673 C C . GLY A 1 90 ? 10.403 4.907 -8.117 1.00 78.88 90 GLY A C 1
ATOM 674 O O . GLY A 1 90 ? 11.316 5.066 -7.310 1.00 78.88 90 GLY A O 1
ATOM 675 N N . GLY A 1 91 ? 10.265 5.690 -9.192 1.00 73.12 91 GLY A N 1
ATOM 676 C CA . GLY A 1 91 ? 11.075 6.891 -9.425 1.00 73.12 91 GLY A CA 1
ATOM 677 C C . GLY A 1 91 ? 10.523 8.156 -8.759 1.00 73.12 91 GLY A C 1
ATOM 678 O O . GLY A 1 91 ? 11.149 9.214 -8.850 1.00 73.12 91 GLY A O 1
ATOM 679 N N . GLY A 1 92 ? 9.340 8.073 -8.140 1.00 67.38 92 GLY A N 1
ATOM 680 C CA . GLY A 1 92 ? 8.622 9.193 -7.543 1.00 67.38 92 GLY A CA 1
ATOM 681 C C . GLY A 1 92 ? 8.882 9.373 -6.048 1.00 67.38 92 GLY A C 1
ATOM 682 O O . GLY A 1 92 ? 9.760 8.764 -5.442 1.00 67.38 92 GLY A O 1
ATOM 683 N N . GLN A 1 93 ? 8.131 10.291 -5.447 1.00 60.38 93 GLN A N 1
ATOM 684 C CA . GLN A 1 93 ? 7.943 10.365 -4.000 1.00 60.38 93 GLN A CA 1
ATOM 685 C C . GLN A 1 93 ? 6.456 10.138 -3.744 1.00 60.38 93 GLN A C 1
ATOM 687 O O . GLN A 1 93 ? 5.637 10.707 -4.463 1.00 60.38 93 GLN A O 1
ATOM 692 N N . GLY A 1 94 ? 6.117 9.360 -2.717 1.00 62.59 94 GLY A N 1
ATOM 693 C CA . GLY A 1 94 ? 4.729 9.196 -2.279 1.00 62.59 94 GLY A CA 1
ATOM 694 C C . GLY A 1 94 ? 4.058 7.890 -2.690 1.00 62.59 94 GLY A C 1
ATOM 695 O O . GLY A 1 94 ? 2.842 7.803 -2.583 1.00 62.59 94 GLY A O 1
ATOM 696 N N . GLU A 1 95 ? 4.798 6.863 -3.128 1.00 77.81 95 GLU A N 1
ATOM 697 C CA . GLU A 1 95 ? 4.182 5.546 -3.303 1.00 77.81 95 GLU A CA 1
ATOM 698 C C . GLU A 1 95 ? 3.708 5.005 -1.944 1.00 77.81 95 GLU A C 1
ATOM 700 O O . GLU A 1 95 ? 2.518 4.737 -1.770 1.00 77.81 95 GLU A O 1
ATOM 705 N N . ALA A 1 96 ? 4.600 4.903 -0.957 1.00 88.25 96 ALA A N 1
ATOM 706 C CA . ALA A 1 96 ? 4.254 4.365 0.355 1.00 88.25 96 ALA A CA 1
ATOM 707 C C . ALA A 1 96 ? 3.369 5.321 1.170 1.00 88.25 96 ALA A C 1
ATOM 709 O O . ALA A 1 96 ? 3.633 6.524 1.244 1.00 88.25 96 ALA A O 1
ATOM 710 N N . ALA A 1 97 ? 2.356 4.766 1.835 1.00 88.50 97 ALA A N 1
ATOM 711 C CA . ALA A 1 97 ? 1.410 5.527 2.643 1.00 88.50 97 ALA A CA 1
ATOM 712 C C . ALA A 1 97 ? 0.949 4.738 3.873 1.00 88.50 97 ALA A C 1
ATOM 714 O O . ALA A 1 97 ? 0.923 3.507 3.871 1.00 88.50 97 ALA A O 1
ATOM 715 N N . SER A 1 98 ? 0.550 5.474 4.910 1.00 89.88 98 SER A N 1
ATOM 716 C CA . SER A 1 98 ? -0.047 4.945 6.136 1.00 89.88 98 SER A CA 1
ATOM 717 C C . SER A 1 98 ? -1.303 5.737 6.480 1.00 89.88 98 SER A C 1
ATOM 719 O O . SER A 1 98 ? -1.280 6.968 6.408 1.00 89.88 98 SER A O 1
ATOM 721 N N . PHE A 1 99 ? -2.372 5.064 6.882 1.00 86.56 99 PHE A N 1
ATOM 722 C CA . PHE A 1 99 ? -3.617 5.709 7.293 1.00 86.56 99 PHE A CA 1
ATOM 723 C C . PHE A 1 99 ? -4.314 4.900 8.381 1.00 86.56 99 PHE A C 1
ATOM 725 O O . PHE A 1 99 ? -4.153 3.684 8.489 1.00 86.56 99 PHE A O 1
ATOM 732 N N . THR A 1 100 ? -5.090 5.617 9.185 1.00 90.56 100 THR A N 1
ATOM 733 C CA . THR A 1 100 ? -5.901 5.063 10.264 1.00 90.56 100 THR A CA 1
ATOM 734 C C . THR A 1 100 ? -7.362 5.240 9.897 1.00 90.56 100 THR A C 1
ATOM 736 O O . THR A 1 100 ? -7.756 6.307 9.422 1.00 90.56 100 THR A O 1
ATOM 739 N N . VAL A 1 101 ? -8.149 4.189 10.090 1.00 89.75 101 VAL A N 1
ATOM 740 C CA . VAL A 1 101 ? -9.601 4.213 9.903 1.00 89.75 101 VAL A CA 1
ATOM 741 C C . VAL A 1 101 ? -10.283 3.625 11.124 1.00 89.75 101 VAL A C 1
ATOM 743 O O . VAL A 1 101 ? -9.714 2.765 11.794 1.00 89.75 101 VAL A O 1
ATOM 746 N N . ASP A 1 102 ? -11.517 4.043 11.375 1.00 91.75 102 ASP A N 1
ATOM 747 C CA . ASP A 1 102 ? -12.321 3.473 12.451 1.00 91.75 102 ASP A CA 1
ATOM 748 C C . ASP A 1 102 ? -12.609 1.994 12.162 1.00 91.75 102 ASP A C 1
ATOM 750 O O . ASP A 1 102 ? -12.996 1.618 11.048 1.00 91.75 102 ASP A O 1
ATOM 754 N N . ALA A 1 103 ? -12.447 1.141 13.173 1.00 92.62 103 ALA A N 1
ATOM 755 C CA . ALA A 1 103 ? -12.773 -0.277 13.072 1.00 92.62 103 ALA A CA 1
ATOM 756 C C . ALA A 1 103 ? -14.286 -0.508 12.912 1.00 92.62 103 ALA A C 1
ATOM 758 O O . ALA A 1 103 ? -14.701 -1.463 12.247 1.00 92.62 103 ALA A O 1
ATOM 759 N N . THR A 1 104 ? -15.094 0.411 13.451 1.00 90.62 104 THR A N 1
ATOM 760 C CA . THR A 1 104 ? -16.550 0.458 13.291 1.00 90.62 104 THR A CA 1
ATOM 761 C C . THR A 1 104 ? -16.956 1.792 12.643 1.00 90.62 104 THR A C 1
ATOM 763 O O . THR A 1 104 ? -17.157 2.776 13.351 1.00 90.62 104 THR A O 1
ATOM 766 N N . PRO A 1 105 ? -17.076 1.861 11.302 1.00 86.44 105 PRO A N 1
ATOM 767 C CA . PRO A 1 105 ? -17.346 3.118 10.603 1.00 86.44 105 PRO A CA 1
ATOM 768 C C . PRO A 1 105 ? -18.715 3.735 10.936 1.00 86.44 105 PRO A C 1
ATOM 770 O O . PRO A 1 105 ? -19.747 3.067 10.822 1.00 86.44 105 PRO A O 1
ATOM 773 N N . ASP A 1 106 ? -18.747 5.039 11.231 1.00 84.88 106 ASP A N 1
ATOM 774 C CA . ASP A 1 106 ? -19.991 5.807 11.368 1.00 84.88 106 ASP A CA 1
ATOM 775 C C . ASP A 1 106 ? -20.519 6.262 9.995 1.00 84.88 106 ASP A C 1
ATOM 777 O O . ASP A 1 106 ? -20.069 7.248 9.407 1.00 84.88 106 ASP A O 1
ATOM 781 N N . LEU A 1 107 ? -21.536 5.560 9.488 1.00 82.56 107 LEU A N 1
ATOM 782 C CA . LEU A 1 107 ? -22.201 5.893 8.220 1.00 82.56 107 LEU A CA 1
ATOM 783 C C . LEU A 1 107 ? -22.985 7.217 8.258 1.00 82.56 107 LEU A C 1
ATOM 785 O O . LEU A 1 107 ? -23.381 7.722 7.206 1.00 82.56 107 LEU A O 1
ATOM 789 N N . THR A 1 108 ? -23.253 7.752 9.449 1.00 86.81 108 THR A N 1
ATOM 790 C CA . THR A 1 108 ? -23.941 9.034 9.661 1.00 86.81 108 THR A CA 1
ATOM 791 C C . THR A 1 108 ? -22.990 10.176 10.011 1.00 86.81 108 THR A C 1
ATOM 793 O O . THR A 1 108 ? -23.436 11.320 10.150 1.00 86.81 108 THR A O 1
ATOM 796 N N . GLY A 1 109 ? -21.694 9.875 10.106 1.00 76.62 109 GLY A N 1
ATOM 797 C CA . GLY A 1 109 ? -20.650 10.806 10.491 1.00 76.62 109 GLY A CA 1
ATOM 798 C C . GLY A 1 109 ? -20.394 11.901 9.456 1.00 76.62 109 GLY A C 1
ATOM 799 O O . GLY A 1 109 ? -20.893 11.895 8.326 1.00 76.62 109 GLY A O 1
ATOM 800 N N . ALA A 1 110 ? -19.584 12.881 9.852 1.00 77.69 110 ALA A N 1
ATOM 801 C CA . ALA A 1 110 ? -19.119 13.923 8.947 1.00 77.69 110 ALA A CA 1
ATOM 802 C C . ALA A 1 110 ? -17.916 13.430 8.132 1.00 77.69 110 ALA A C 1
ATOM 804 O O . ALA A 1 110 ? -16.976 12.855 8.673 1.00 77.69 110 ALA A O 1
ATOM 805 N N . THR A 1 111 ? -17.896 13.724 6.832 1.00 77.56 111 THR A N 1
ATOM 806 C CA . THR A 1 111 ? -16.710 13.496 5.998 1.00 77.56 111 THR A CA 1
ATOM 807 C C . THR A 1 111 ? -15.606 14.484 6.365 1.00 77.56 111 THR A C 1
ATOM 809 O O . THR A 1 111 ? -15.867 15.685 6.480 1.00 77.56 111 THR A O 1
ATOM 812 N N . VAL A 1 112 ? -14.366 14.011 6.460 1.00 71.44 112 VAL A N 1
ATOM 813 C CA . VAL A 1 112 ? -13.189 14.864 6.665 1.00 71.44 112 VAL A CA 1
ATOM 814 C C . VAL A 1 112 ? -12.473 15.058 5.332 1.00 71.44 112 VAL A C 1
ATOM 816 O O . VAL A 1 112 ? -12.223 14.097 4.610 1.00 71.44 112 VAL A O 1
ATOM 819 N N . ALA A 1 113 ? -12.150 16.308 4.993 1.00 71.31 113 ALA A N 1
ATOM 820 C CA . ALA A 1 113 ? -11.322 16.591 3.827 1.00 71.31 113 ALA A CA 1
ATOM 821 C C . ALA A 1 113 ? -9.895 16.093 4.084 1.00 71.31 113 ALA A C 1
ATOM 823 O O . ALA A 1 113 ? -9.254 16.508 5.053 1.00 71.31 113 ALA A O 1
ATOM 824 N N . THR A 1 114 ? -9.395 15.228 3.210 1.00 70.81 114 THR A N 1
ATOM 825 C CA . THR A 1 114 ? -7.990 14.828 3.216 1.00 70.81 114 THR A CA 1
ATOM 826 C C . THR A 1 114 ? -7.123 15.967 2.677 1.00 70.81 114 THR A C 1
ATOM 828 O O . THR A 1 114 ? -7.561 16.815 1.895 1.00 70.81 114 THR A O 1
ATOM 831 N N . GLN A 1 115 ? -5.876 16.028 3.135 1.00 73.50 115 GLN A N 1
ATOM 832 C CA . GLN A 1 115 ? -4.864 16.882 2.510 1.00 73.50 115 GLN A CA 1
ATOM 833 C C . GLN A 1 115 ? -4.481 16.301 1.139 1.00 73.50 115 GLN A C 1
ATOM 835 O O . GLN A 1 115 ? -4.794 15.148 0.856 1.00 73.50 115 GLN A O 1
ATOM 840 N N . LEU A 1 116 ? -3.801 17.087 0.296 1.00 76.12 116 LEU A N 1
ATOM 841 C CA . LEU A 1 116 ? -3.220 16.594 -0.960 1.00 76.12 116 LEU A CA 1
ATOM 842 C C . LEU A 1 116 ? -2.148 15.545 -0.630 1.00 76.12 116 LEU A C 1
ATOM 844 O O . LEU A 1 116 ? -1.053 15.931 -0.231 1.00 76.12 116 LEU A O 1
ATOM 848 N N . ASN A 1 117 ? -2.535 14.271 -0.685 1.00 75.44 117 ASN A N 1
ATOM 849 C CA . ASN A 1 117 ? -1.777 13.046 -0.425 1.00 75.44 117 ASN A CA 1
ATOM 850 C C . ASN A 1 117 ? -2.678 11.847 -0.796 1.00 75.44 117 ASN A C 1
ATOM 852 O O . ASN A 1 117 ? -3.868 12.015 -1.080 1.00 75.44 117 ASN A O 1
ATOM 856 N N . THR A 1 118 ? -2.146 10.628 -0.672 1.00 82.56 118 THR A N 1
ATOM 857 C CA . THR A 1 118 ? -2.894 9.369 -0.792 1.00 82.56 118 THR A CA 1
ATOM 858 C C . THR A 1 118 ? -4.231 9.411 -0.042 1.00 82.56 118 THR A C 1
ATOM 860 O O . THR A 1 118 ? -4.280 9.554 1.180 1.00 82.56 118 THR A O 1
ATOM 863 N N . ILE A 1 119 ? -5.323 9.249 -0.788 1.00 84.81 119 ILE A N 1
ATOM 864 C CA . ILE A 1 119 ? -6.701 9.211 -0.282 1.00 84.81 119 ILE A CA 1
ATOM 865 C C . ILE A 1 119 ? -7.219 7.786 -0.070 1.00 84.81 119 ILE A C 1
ATOM 867 O O . ILE A 1 119 ? -8.297 7.591 0.485 1.00 84.81 119 ILE A O 1
ATOM 871 N N . GLY A 1 120 ? -6.477 6.784 -0.532 1.00 88.38 120 GLY A N 1
ATOM 872 C CA . GLY A 1 120 ? -6.824 5.382 -0.355 1.00 88.38 120 GLY A CA 1
ATOM 873 C C . GLY A 1 120 ? -5.806 4.458 -1.002 1.00 88.38 120 GLY A C 1
ATOM 874 O O . GLY A 1 120 ? -4.821 4.908 -1.582 1.00 88.38 120 GLY A O 1
ATOM 875 N N . ILE A 1 121 ? -6.062 3.157 -0.925 1.00 91.12 121 ILE A N 1
ATOM 876 C CA . ILE A 1 121 ? -5.205 2.134 -1.525 1.00 91.12 121 ILE A CA 1
ATOM 877 C C . ILE A 1 121 ? -6.033 1.152 -2.341 1.00 91.12 121 ILE A C 1
ATOM 879 O O . ILE A 1 121 ? -7.170 0.820 -1.999 1.00 91.12 121 ILE A O 1
ATOM 883 N N . ALA A 1 122 ? -5.448 0.663 -3.424 1.00 92.69 122 ALA A N 1
ATOM 884 C CA . ALA A 1 122 ? -5.980 -0.464 -4.160 1.00 92.69 122 ALA A CA 1
ATOM 885 C C . ALA A 1 122 ? -5.715 -1.775 -3.408 1.00 92.69 122 ALA A C 1
ATOM 887 O O . ALA A 1 122 ? -4.791 -1.882 -2.603 1.00 92.69 122 ALA A O 1
ATOM 888 N N . VAL A 1 123 ? -6.482 -2.815 -3.744 1.00 93.31 123 VAL A N 1
ATOM 889 C CA . VAL A 1 123 ? -6.272 -4.183 -3.234 1.00 93.31 123 VAL A CA 1
ATOM 890 C C . VAL A 1 123 ? -4.852 -4.692 -3.530 1.00 93.31 123 VAL A C 1
ATOM 892 O O . VAL A 1 123 ? -4.279 -5.436 -2.740 1.00 93.31 123 VAL A O 1
ATOM 895 N N . SER A 1 124 ? -4.266 -4.228 -4.634 1.00 92.75 124 SER A N 1
ATOM 896 C CA . SER A 1 124 ? -2.888 -4.506 -5.042 1.00 92.75 124 SER A CA 1
ATOM 897 C C . SER A 1 124 ? -1.815 -3.794 -4.214 1.00 92.75 124 SER A C 1
ATOM 899 O O . SER A 1 124 ? -0.653 -4.173 -4.298 1.00 92.75 124 SER A O 1
ATOM 901 N N . GLY A 1 125 ? -2.179 -2.769 -3.437 1.00 91.00 125 GLY A N 1
ATOM 902 C CA . GLY A 1 125 ? -1.248 -1.908 -2.703 1.00 91.00 125 GLY A CA 1
ATOM 903 C C . GLY A 1 125 ? -0.859 -0.612 -3.418 1.00 91.00 125 GLY A C 1
ATOM 904 O O . GLY A 1 125 ? -0.094 0.173 -2.873 1.00 91.00 125 GLY A O 1
ATOM 905 N N . ALA A 1 126 ? -1.394 -0.328 -4.607 1.00 91.06 126 ALA A N 1
ATOM 906 C CA . ALA A 1 126 ? -1.166 0.968 -5.247 1.00 91.06 1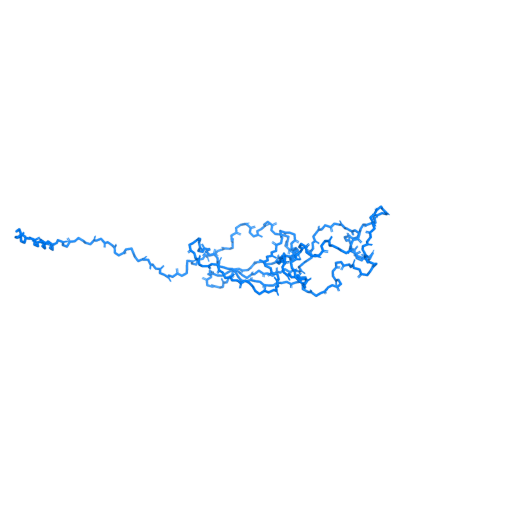26 ALA A CA 1
ATOM 907 C C . ALA A 1 126 ? -1.883 2.105 -4.497 1.00 91.06 126 ALA A C 1
ATOM 909 O O . ALA A 1 126 ? -3.066 1.977 -4.169 1.00 91.06 126 ALA A O 1
ATOM 910 N N . SER A 1 127 ? -1.196 3.228 -4.281 1.00 88.19 127 SER A N 1
ATOM 911 C CA . SER A 1 127 ? -1.799 4.444 -3.719 1.00 88.19 127 SER A CA 1
ATOM 912 C C . SER A 1 127 ? -2.813 5.070 -4.688 1.00 88.19 127 SER A C 1
ATOM 914 O O . SER A 1 127 ? -2.600 5.115 -5.900 1.00 88.19 127 SER A O 1
ATOM 916 N N . ILE A 1 128 ? -3.932 5.548 -4.144 1.00 86.31 128 ILE A N 1
ATOM 917 C CA . ILE A 1 128 ? -4.983 6.284 -4.851 1.00 86.31 128 ILE A CA 1
ATOM 918 C C . ILE A 1 128 ? -4.874 7.744 -4.433 1.00 86.31 128 ILE A C 1
ATOM 920 O O . ILE A 1 128 ? -4.881 8.045 -3.242 1.00 86.31 128 ILE A O 1
ATOM 924 N N . PHE A 1 129 ? -4.813 8.638 -5.411 1.00 84.19 129 PHE A N 1
ATOM 925 C CA . PHE A 1 129 ? -4.637 10.072 -5.211 1.00 84.19 129 PHE A CA 1
ATOM 926 C C . PHE A 1 129 ? -5.884 10.842 -5.635 1.00 84.19 129 PHE A C 1
ATOM 928 O O . PHE A 1 129 ? -6.670 10.366 -6.462 1.00 84.19 129 PHE A O 1
ATOM 935 N N . ASN A 1 130 ? -6.073 12.029 -5.059 1.00 80.44 130 ASN A N 1
ATOM 936 C CA . ASN A 1 130 ? -7.155 12.912 -5.482 1.00 80.44 130 ASN A CA 1
ATOM 937 C C . ASN A 1 130 ? -6.830 13.588 -6.828 1.00 80.44 130 ASN A C 1
ATOM 939 O O . ASN A 1 130 ? -5.672 13.779 -7.186 1.00 80.44 130 ASN A O 1
ATOM 943 N N . ASP A 1 131 ? -7.862 14.041 -7.536 1.00 77.19 131 ASP A N 1
ATOM 944 C CA . ASP A 1 131 ? -7.764 14.725 -8.828 1.00 77.19 131 ASP A CA 1
ATOM 945 C C . ASP A 1 131 ? -7.013 16.076 -8.814 1.00 77.19 131 ASP A C 1
ATOM 947 O O . ASP A 1 131 ? -6.675 16.610 -9.866 1.00 77.19 131 ASP A O 1
ATOM 951 N N . GLN A 1 132 ? -6.741 16.635 -7.636 1.00 77.88 132 GLN A N 1
ATOM 952 C CA . GLN A 1 132 ? -5.953 17.861 -7.466 1.00 77.88 132 GLN A CA 1
ATOM 953 C C . GLN A 1 132 ? -4.453 17.594 -7.276 1.00 77.88 132 GLN A C 1
ATOM 955 O O . GLN A 1 132 ? -3.643 18.528 -7.243 1.00 77.88 132 GLN A O 1
ATOM 960 N N . GLU A 1 133 ? -4.064 16.334 -7.082 1.00 73.19 133 GLU A N 1
ATOM 961 C CA . GLU A 1 133 ? -2.701 15.939 -6.751 1.00 73.19 133 GLU A CA 1
ATOM 962 C C . GLU A 1 133 ? -1.842 15.882 -8.020 1.00 73.19 133 GLU A C 1
ATOM 964 O O . GLU A 1 133 ? -1.666 14.845 -8.647 1.00 73.19 133 GLU A O 1
ATOM 969 N N . GLY A 1 134 ? -1.366 17.050 -8.460 1.00 65.88 134 GLY A N 1
ATOM 970 C CA . GLY A 1 134 ? -0.638 17.149 -9.731 1.00 65.88 134 GLY A CA 1
ATOM 971 C C . GLY A 1 134 ? -0.589 18.538 -10.361 1.00 65.88 134 GLY A C 1
ATOM 972 O O . GLY A 1 134 ? -0.516 18.647 -11.579 1.00 65.88 134 GLY A O 1
ATOM 973 N N . ALA A 1 135 ? -0.608 19.599 -9.545 1.00 66.50 135 ALA A N 1
ATOM 974 C CA . ALA A 1 135 ? -0.644 21.004 -9.978 1.00 66.50 135 ALA A CA 1
ATOM 975 C C . ALA A 1 135 ? -1.969 21.482 -10.620 1.00 66.50 135 ALA A C 1
ATOM 977 O O . ALA A 1 135 ? -1.965 22.453 -11.379 1.00 66.50 135 ALA A O 1
ATOM 978 N N . GLY A 1 136 ? -3.100 20.877 -10.244 1.00 67.81 136 GLY A N 1
ATOM 979 C CA . GLY A 1 136 ? -4.455 21.335 -10.579 1.00 67.81 136 GLY A CA 1
ATOM 980 C C . GLY A 1 136 ? -5.360 20.198 -11.051 1.00 67.81 136 GLY A C 1
ATOM 981 O O . GLY A 1 136 ? -4.922 19.052 -11.096 1.00 67.81 136 GLY A O 1
ATOM 982 N N . ASP A 1 137 ? -6.603 20.534 -11.405 1.00 74.19 137 ASP A N 1
ATOM 983 C CA . ASP A 1 137 ? -7.612 19.596 -11.911 1.00 74.19 137 ASP A CA 1
ATOM 984 C C . ASP A 1 137 ? -7.052 18.693 -13.028 1.00 74.19 137 ASP A C 1
ATOM 986 O O . ASP A 1 137 ? -6.492 19.188 -14.014 1.00 74.19 137 ASP A O 1
ATOM 990 N N . LEU A 1 138 ? -7.281 17.376 -12.938 1.00 65.38 138 LEU A N 1
ATOM 991 C CA . LEU A 1 138 ? -6.883 16.409 -13.979 1.00 65.38 138 LEU A CA 1
ATOM 992 C C . LEU A 1 138 ? -7.422 16.748 -15.379 1.00 65.38 138 LEU A C 1
ATOM 994 O O . LEU A 1 138 ? -6.797 16.389 -16.380 1.00 65.38 138 LEU A O 1
ATOM 998 N N . ASP A 1 139 ? -8.531 17.486 -15.470 1.00 66.88 139 ASP A N 1
ATOM 999 C CA . ASP A 1 139 ? -9.089 17.990 -16.733 1.00 66.88 139 ASP A CA 1
ATOM 1000 C C . ASP A 1 139 ? -8.109 18.900 -17.499 1.00 66.88 139 ASP A C 1
ATOM 1002 O O . ASP A 1 139 ? -8.234 19.073 -18.712 1.00 66.88 139 ASP A O 1
ATOM 1006 N N . GLN A 1 140 ? -7.115 19.473 -16.811 1.00 60.00 140 GLN A N 1
ATOM 1007 C CA . GLN A 1 140 ? -6.015 20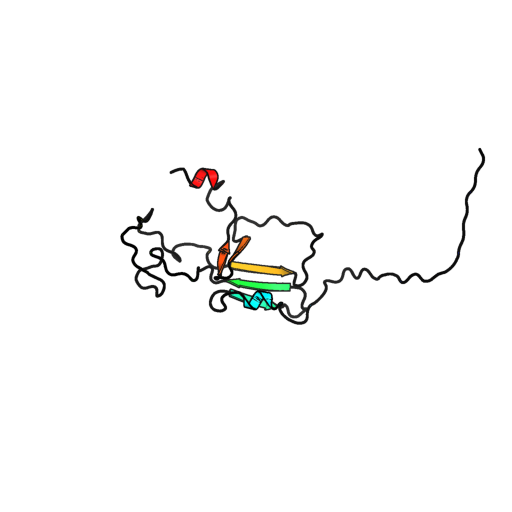.232 -17.411 1.00 60.00 140 GLN A CA 1
ATOM 1008 C C . GLN A 1 140 ? -4.760 19.373 -17.663 1.00 60.00 140 GLN A C 1
ATOM 1010 O O . GLN A 1 140 ? -3.911 19.767 -18.462 1.00 60.00 140 GLN A O 1
ATOM 1015 N N . ALA A 1 141 ? -4.636 18.200 -17.029 1.00 57.62 141 ALA A N 1
ATOM 1016 C CA . ALA A 1 141 ? -3.476 17.311 -17.159 1.00 57.62 141 ALA A CA 1
ATOM 1017 C C . ALA A 1 141 ? -3.475 16.509 -18.474 1.00 57.62 141 ALA A C 1
ATOM 1019 O O . ALA A 1 141 ? -2.415 16.212 -19.018 1.00 57.62 141 ALA A O 1
ATOM 1020 N N . ALA A 1 142 ? -4.647 16.207 -19.042 1.00 57.03 142 ALA A N 1
ATOM 1021 C CA . ALA A 1 142 ? -4.772 15.489 -20.318 1.00 57.03 142 ALA A CA 1
ATOM 1022 C C . ALA A 1 142 ? -4.501 16.360 -21.575 1.00 57.03 142 ALA A C 1
ATOM 1024 O O . ALA A 1 142 ? -4.791 15.934 -22.694 1.00 57.03 142 ALA A O 1
ATOM 1025 N N . GLY A 1 143 ? -3.999 17.591 -21.407 1.00 52.22 143 GLY A N 1
ATOM 1026 C CA . GLY A 1 143 ? -3.976 18.634 -22.440 1.00 52.22 143 GLY A CA 1
ATOM 1027 C C . GLY A 1 143 ? -2.627 18.988 -23.082 1.00 52.22 143 GLY A C 1
ATOM 1028 O O . GLY A 1 143 ? -2.598 19.965 -23.833 1.00 52.22 143 GLY A O 1
ATOM 1029 N N . SER A 1 144 ? -1.526 18.269 -22.820 1.00 46.56 144 SER A N 1
ATOM 1030 C CA . SER A 1 144 ? -0.193 18.587 -23.382 1.00 46.56 144 SER A CA 1
ATOM 1031 C C . SER A 1 144 ? 0.429 17.462 -24.194 1.00 46.56 144 SER A C 1
ATOM 1033 O O . SER A 1 144 ? 0.549 16.355 -23.623 1.00 46.56 144 SER A O 1
#

Secondary structure (DSSP, 8-state):
---------------------S----SS--GGGGGS-TTTEEEEE-TTSSEEEEEE-B---S-BTTS-TTSTTB---TTPPPS-TT--TTSSS---EEEEEESS--TTSPPPPPPSS--EE-TTSBEE--TTTTTS-HHHHTT-

Radius of gyration: 25.38 Å; chains: 1; bounding box: 77×40×66 Å

Organism: NCBI:txid221126

pLDDT: mean 78.8, std 17.48, range [37.69, 96.88]

Sequence (144 aa):
MSVLACSSSEDSSSEEADSDGGEEAVTELHAAFAAFNSDAVTAILSDDGTEVYIETTGYPDHTSVYWETDNALYIDEPDVSKTTQDTYIGGGQGEAASFTVDATPDLTGATVATQLNTIGIAVSGASIFNDQEGAGDLDQAAGS

Foldseek 3Di:
DDDDDDDDDDDDDPDPPCPVPDQDADPDQDPVLVLADPVFKDWDADPRRFKIKMKGQQDAPAADCQADPPDPSHDDDPPDDDPDPPRHDVSDPASIDMDMDTSDDDPPDDDDDDDQHFPDADSRRHGDGDCQNPVGGCVVVVPD